Protein AF-A0A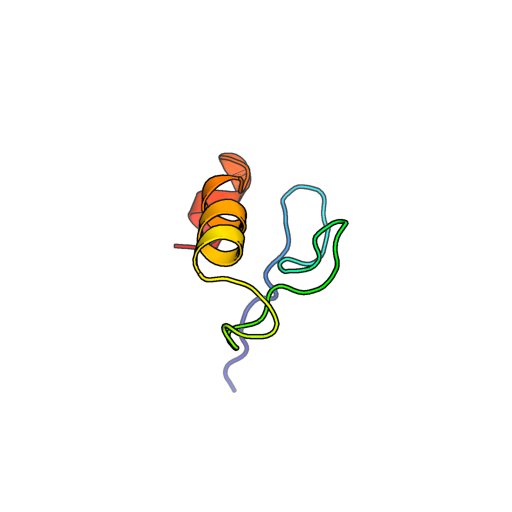3D1VN68-F1 (afdb_monomer_lite)

pLDDT: mean 82.32, std 8.71, range [63.5, 93.25]

Secondary structure (DSSP, 8-state):
---PPPPB-TTSPBTTEETTEE--SSTTTS-HHHHHHHHHTS-HHHHTTT-

Foldseek 3Di:
DDDDDQQAAPVRHRPQQDPVGGDDPPCVVAPPVNNVVSLVPRDPVRNVVVD

Sequence (51 aa):
GMTFKLLTTSDGRKMGKTQSGAVWLDARKTSPYDFFQYWRNIDDADVINCM

Radius of gyration: 12.14 Å; chains: 1; bounding box: 24×22×36 Å

Structure (mmCIF, N/CA/C/O backbone):
data_AF-A0A3D1VN68-F1
#
_entry.id   AF-A0A3D1VN68-F1
#
loop_
_atom_site.group_PDB
_atom_site.id
_atom_site.type_symbol
_atom_site.label_atom_id
_atom_site.label_alt_id
_atom_site.label_comp_id
_atom_site.label_asym_id
_atom_site.label_entity_id
_atom_site.label_seq_id
_atom_site.pdbx_PDB_ins_code
_atom_site.Cartn_x
_atom_site.Cartn_y
_atom_site.Cartn_z
_atom_site.occupancy
_atom_site.B_iso_or_equiv
_atom_site.auth_seq_id
_atom_site.auth_comp_id
_atom_site.auth_asym_id
_atom_site.auth_atom_id
_atom_site.pdbx_PDB_model_num
ATOM 1 N N . GLY A 1 1 ? 5.648 -7.410 28.423 1.00 74.12 1 GLY A N 1
ATOM 2 C CA . GLY A 1 1 ? 5.727 -7.801 27.002 1.00 74.12 1 GLY A CA 1
ATOM 3 C C . GLY A 1 1 ? 5.312 -6.622 26.152 1.00 74.12 1 GLY A C 1
ATOM 4 O O . GLY A 1 1 ? 4.416 -5.901 26.565 1.00 74.12 1 GLY A O 1
ATOM 5 N N . MET A 1 2 ? 5.979 -6.401 25.022 1.00 80.94 2 MET A N 1
ATOM 6 C CA . MET A 1 2 ? 5.683 -5.314 24.085 1.00 80.94 2 MET A CA 1
ATOM 7 C C . MET A 1 2 ? 4.977 -5.899 22.861 1.00 80.94 2 MET A C 1
ATOM 9 O O . MET A 1 2 ? 5.373 -6.956 22.374 1.00 80.94 2 MET A O 1
ATOM 13 N N . THR A 1 3 ? 3.926 -5.234 22.389 1.00 84.81 3 THR A 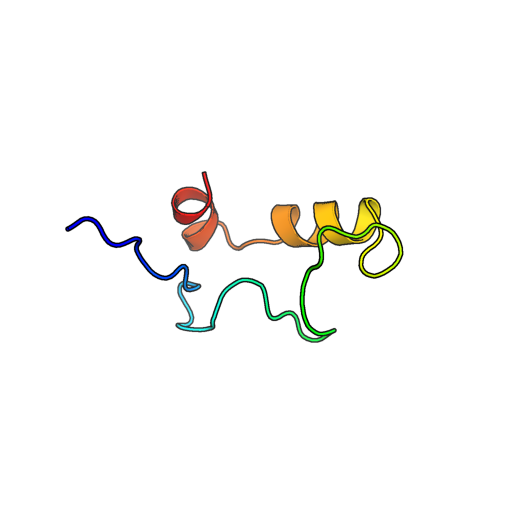N 1
ATOM 14 C CA . THR A 1 3 ? 3.222 -5.600 21.155 1.00 84.81 3 THR A CA 1
ATOM 15 C C . THR A 1 3 ? 3.183 -4.396 20.228 1.00 84.81 3 THR A C 1
ATOM 17 O O . THR A 1 3 ? 3.240 -3.254 20.685 1.00 84.81 3 THR A O 1
ATOM 20 N N . PHE A 1 4 ? 3.119 -4.660 18.927 1.00 84.75 4 PHE A N 1
ATOM 21 C CA . PHE A 1 4 ? 3.043 -3.625 17.904 1.00 84.75 4 PHE A CA 1
ATOM 22 C C . PHE A 1 4 ? 1.602 -3.455 17.437 1.00 84.75 4 PHE A C 1
ATOM 24 O O . PHE A 1 4 ? 0.849 -4.428 17.336 1.00 84.75 4 PHE A O 1
ATOM 31 N N . LYS A 1 5 ? 1.224 -2.211 17.137 1.00 82.19 5 LYS A N 1
ATOM 32 C CA . LYS A 1 5 ? -0.092 -1.891 16.586 1.00 82.19 5 LYS A CA 1
ATOM 33 C C . LYS A 1 5 ? -0.199 -2.467 15.174 1.00 82.19 5 LYS A C 1
ATOM 35 O O . LYS A 1 5 ? 0.712 -2.318 14.363 1.00 82.19 5 LYS A O 1
ATOM 40 N N . LEU A 1 6 ? -1.323 -3.113 14.874 1.00 84.00 6 LEU A N 1
ATOM 41 C CA . LEU A 1 6 ? -1.617 -3.549 13.515 1.00 84.00 6 LEU A CA 1
ATOM 42 C C . LEU A 1 6 ? -1.868 -2.315 12.639 1.00 84.00 6 LEU A C 1
ATOM 44 O O . LEU A 1 6 ? -2.780 -1.537 12.922 1.00 84.00 6 LEU A O 1
ATOM 48 N N . LEU A 1 7 ? -1.084 -2.154 11.571 1.00 81.25 7 LEU A N 1
ATOM 49 C CA . LEU A 1 7 ? -1.346 -1.119 10.573 1.00 81.25 7 LEU A CA 1
ATOM 50 C C . LEU A 1 7 ? -2.626 -1.445 9.794 1.00 81.25 7 LEU A C 1
ATOM 52 O O . LEU A 1 7 ? -2.782 -2.525 9.213 1.00 81.25 7 LEU A O 1
ATOM 56 N N . THR A 1 8 ? -3.532 -0.478 9.779 1.00 80.50 8 THR A N 1
ATOM 57 C CA . THR A 1 8 ? -4.818 -0.508 9.078 1.00 80.50 8 THR A CA 1
ATOM 58 C C . THR A 1 8 ? -4.984 0.818 8.354 1.00 80.50 8 THR A C 1
ATOM 60 O O . THR A 1 8 ? -4.441 1.824 8.807 1.00 80.50 8 THR A O 1
ATOM 63 N N . THR A 1 9 ? -5.669 0.800 7.215 1.00 72.81 9 THR A N 1
ATOM 64 C CA . THR A 1 9 ? -6.099 2.029 6.543 1.00 72.81 9 THR A CA 1
ATOM 65 C C . THR A 1 9 ? -7.308 2.611 7.271 1.00 72.81 9 THR A C 1
ATOM 67 O O . THR A 1 9 ? -8.006 1.894 7.995 1.00 72.81 9 THR A O 1
ATOM 70 N N . SER A 1 10 ? -7.592 3.885 7.047 1.00 73.56 10 SER A N 1
ATOM 71 C CA . SER A 1 10 ? -8.765 4.611 7.543 1.00 73.56 10 SER A CA 1
ATOM 72 C C . SER A 1 10 ? -10.086 3.918 7.174 1.00 73.56 10 SER A C 1
ATOM 74 O O . SER A 1 10 ? -10.984 3.809 8.007 1.00 73.56 10 SER A O 1
ATOM 76 N N . ASP A 1 11 ? -10.143 3.313 5.984 1.00 68.19 11 ASP A N 1
ATOM 77 C CA . ASP A 1 11 ? -11.224 2.434 5.503 1.00 68.19 11 ASP A CA 1
ATOM 78 C C . ASP A 1 11 ? -11.336 1.073 6.236 1.00 68.19 11 ASP A C 1
ATOM 80 O O . ASP A 1 11 ? -12.157 0.223 5.880 1.00 68.19 11 ASP A O 1
ATOM 84 N N . GLY A 1 12 ? -10.472 0.795 7.216 1.00 69.50 12 GLY A N 1
ATOM 85 C CA . GLY A 1 12 ? -10.442 -0.458 7.976 1.00 69.50 12 GLY A CA 1
ATOM 86 C C . GLY A 1 12 ? -9.825 -1.651 7.234 1.00 69.50 12 GLY A C 1
ATOM 87 O O . GLY A 1 12 ? -9.879 -2.783 7.725 1.00 69.50 12 GLY A O 1
ATOM 88 N N . ARG A 1 13 ? -9.217 -1.444 6.057 1.00 71.31 13 ARG A N 1
ATOM 89 C CA . ARG A 1 13 ? -8.536 -2.512 5.311 1.00 71.31 13 ARG A CA 1
ATOM 90 C C . ARG A 1 13 ? -7.130 -2.745 5.866 1.00 71.31 13 ARG A C 1
ATOM 92 O O . ARG A 1 13 ? -6.462 -1.845 6.370 1.00 71.31 13 ARG A O 1
ATOM 99 N N . LYS A 1 14 ? -6.649 -3.987 5.761 1.00 68.75 14 LYS A N 1
ATOM 100 C CA . LYS A 1 14 ? -5.275 -4.331 6.151 1.00 68.75 14 LYS A CA 1
ATOM 101 C C . LYS A 1 14 ? -4.287 -3.700 5.164 1.00 68.75 14 LYS A C 1
ATOM 103 O O . LYS A 1 14 ? -4.337 -4.007 3.974 1.00 68.75 14 LYS A O 1
ATOM 108 N N . MET A 1 15 ? -3.367 -2.890 5.682 1.00 75.94 15 MET A N 1
ATOM 109 C CA . MET A 1 15 ? -2.249 -2.316 4.924 1.00 75.94 15 MET A CA 1
ATOM 110 C C . MET A 1 15 ? -1.410 -3.405 4.238 1.00 75.94 15 MET A C 1
ATOM 112 O O . MET A 1 15 ? -1.220 -4.497 4.781 1.00 75.94 15 MET A O 1
ATOM 116 N N . GLY A 1 16 ? -0.917 -3.116 3.033 1.00 67.38 16 GLY A N 1
ATOM 117 C CA . GLY A 1 16 ? -0.097 -4.031 2.234 1.00 67.38 16 GLY A CA 1
ATOM 118 C C . GLY A 1 16 ? -0.882 -5.021 1.368 1.00 67.38 16 GLY A C 1
ATOM 119 O O . GLY A 1 16 ? -0.262 -5.855 0.712 1.00 67.38 16 GLY A O 1
ATOM 120 N N . LYS A 1 17 ? -2.222 -4.946 1.339 1.00 68.25 17 LYS A N 1
ATOM 121 C CA . LYS A 1 17 ? -3.070 -5.651 0.364 1.00 68.25 17 LYS A CA 1
ATOM 122 C C . LYS A 1 17 ? -3.614 -4.659 -0.661 1.00 68.25 17 LYS A C 1
ATOM 124 O O . LYS A 1 17 ? -4.605 -3.982 -0.411 1.00 68.25 17 LYS A O 1
ATOM 129 N N . THR A 1 18 ? -2.959 -4.587 -1.811 1.00 69.62 18 THR A N 1
ATOM 130 C CA . THR A 1 18 ? -3.455 -3.846 -2.980 1.00 69.62 18 THR A CA 1
ATOM 131 C C . THR A 1 18 ? -4.457 -4.697 -3.763 1.00 69.62 18 THR A C 1
ATOM 133 O O . THR A 1 18 ? -4.551 -5.907 -3.541 1.00 69.62 18 THR A O 1
ATOM 136 N N . GLN A 1 19 ? -5.174 -4.099 -4.723 1.00 64.00 19 GLN A N 1
ATOM 137 C CA . GLN A 1 19 ? -5.994 -4.863 -5.678 1.00 64.00 19 GLN A CA 1
ATOM 138 C C . GLN A 1 19 ? -5.168 -5.906 -6.456 1.00 64.00 19 GLN A C 1
ATOM 140 O O . GLN A 1 19 ? -5.691 -6.95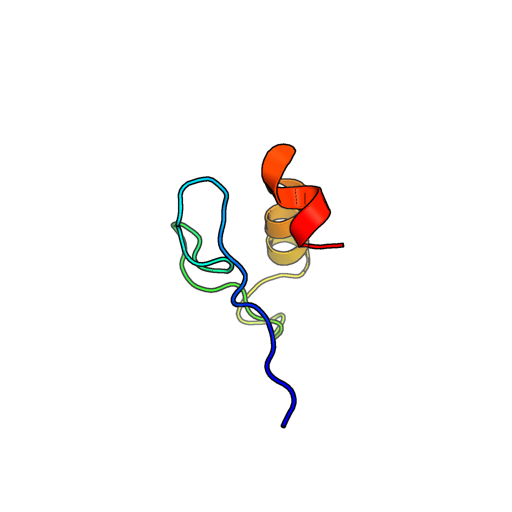9 -6.807 1.00 64.00 19 GLN A O 1
ATOM 145 N N . SER A 1 20 ? -3.869 -5.654 -6.645 1.00 63.50 20 SER A N 1
ATOM 146 C CA . SER A 1 20 ? -2.922 -6.550 -7.321 1.00 63.50 20 SER A CA 1
ATOM 147 C C . SER A 1 20 ? -2.259 -7.577 -6.387 1.00 63.50 20 SER A C 1
ATOM 149 O O . SER A 1 20 ? -1.437 -8.372 -6.836 1.00 63.50 20 SER A O 1
ATOM 151 N N . GLY A 1 21 ? -2.596 -7.589 -5.091 1.00 77.94 21 GLY A N 1
ATOM 152 C CA . GLY A 1 21 ? -2.032 -8.506 -4.098 1.00 77.94 21 GLY A CA 1
ATOM 153 C C . GLY A 1 21 ? -1.090 -7.839 -3.090 1.00 77.94 21 GLY A C 1
ATOM 154 O O . GLY A 1 21 ? -1.237 -6.661 -2.757 1.00 77.94 21 GLY A O 1
ATOM 155 N N . ALA A 1 22 ? -0.164 -8.626 -2.536 1.00 86.62 22 ALA A N 1
ATOM 156 C CA . ALA A 1 22 ? 0.748 -8.182 -1.482 1.00 86.62 22 ALA A CA 1
ATOM 157 C C . ALA A 1 22 ? 1.934 -7.367 -2.025 1.00 86.62 22 ALA A C 1
ATOM 159 O O . ALA A 1 22 ? 2.486 -7.705 -3.070 1.00 86.62 22 ALA A O 1
ATOM 160 N N . VAL A 1 23 ? 2.352 -6.344 -1.276 1.00 88.12 23 VAL A N 1
ATOM 161 C CA . VA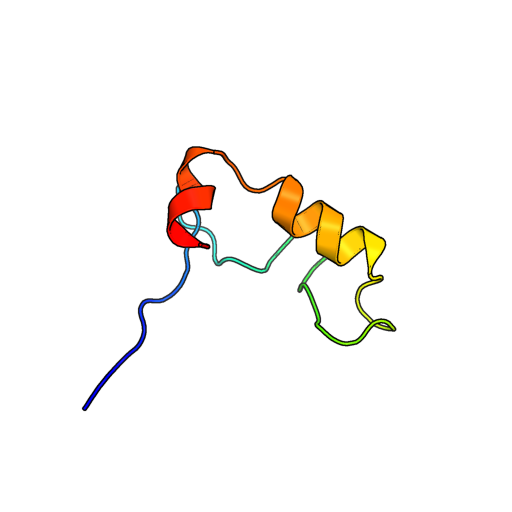L A 1 23 ? 3.584 -5.579 -1.536 1.00 88.12 23 VAL A CA 1
ATOM 162 C C . VAL A 1 23 ? 4.766 -6.317 -0.911 1.00 88.12 23 VAL A C 1
ATOM 164 O O . VAL A 1 23 ? 4.809 -6.513 0.305 1.00 88.12 23 VAL A O 1
ATOM 167 N N . TRP A 1 24 ? 5.719 -6.750 -1.734 1.00 89.00 24 TRP A N 1
ATOM 168 C CA . TRP A 1 24 ? 6.895 -7.502 -1.300 1.00 89.00 24 TRP A CA 1
ATOM 169 C C . TRP A 1 24 ? 8.146 -6.623 -1.290 1.00 89.00 24 TRP A C 1
ATOM 171 O O . TRP A 1 24 ? 8.255 -5.664 -2.044 1.00 89.00 24 TRP A O 1
ATOM 181 N N . LEU A 1 25 ? 9.126 -6.999 -0.465 1.00 89.38 25 LEU A N 1
ATOM 182 C CA . LEU A 1 25 ? 10.461 -6.387 -0.474 1.00 89.38 25 LEU A CA 1
ATOM 183 C C . LEU A 1 25 ? 11.396 -7.012 -1.526 1.00 89.38 25 LEU A C 1
ATOM 185 O O . LEU A 1 25 ? 12.427 -6.436 -1.857 1.00 89.38 25 LEU A O 1
ATOM 189 N N . ASP A 1 26 ? 11.062 -8.201 -2.043 1.00 91.12 26 ASP A N 1
ATOM 190 C CA . ASP A 1 26 ? 11.814 -8.829 -3.134 1.00 91.12 26 ASP A CA 1
ATOM 191 C C . ASP A 1 26 ? 11.497 -8.105 -4.447 1.00 91.12 26 ASP A C 1
ATOM 193 O O . ASP A 1 26 ? 10.360 -8.153 -4.924 1.00 91.12 26 ASP A O 1
ATOM 197 N N . ALA A 1 27 ? 12.519 -7.495 -5.052 1.00 90.62 27 ALA A N 1
ATOM 198 C CA . ALA A 1 27 ? 12.416 -6.749 -6.304 1.00 90.62 27 ALA A CA 1
ATOM 199 C C . ALA A 1 27 ? 11.860 -7.577 -7.481 1.00 90.62 27 ALA A C 1
ATOM 201 O O . ALA A 1 27 ? 11.351 -7.018 -8.449 1.00 90.62 27 ALA A O 1
ATOM 202 N N . ARG A 1 28 ? 11.940 -8.915 -7.409 1.00 91.38 28 ARG A N 1
ATOM 203 C CA . ARG A 1 28 ? 11.372 -9.830 -8.414 1.00 91.38 28 ARG A CA 1
ATOM 204 C C . ARG A 1 28 ? 9.867 -10.039 -8.246 1.00 91.38 28 ARG A C 1
ATOM 206 O O . ARG A 1 28 ? 9.218 -10.516 -9.169 1.00 91.38 28 ARG A O 1
ATOM 213 N N . LYS A 1 29 ? 9.322 -9.740 -7.063 1.00 88.56 29 LYS A N 1
ATOM 214 C CA . LYS A 1 29 ? 7.893 -9.872 -6.732 1.00 88.56 29 LYS A CA 1
ATOM 215 C C . LYS A 1 29 ? 7.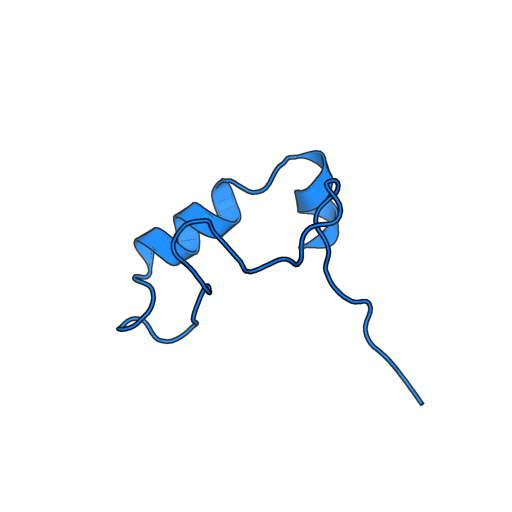164 -8.533 -6.741 1.00 88.56 29 LYS A C 1
ATOM 217 O O . LYS A 1 29 ? 5.975 -8.488 -7.037 1.00 88.56 29 LYS A O 1
ATOM 222 N N . THR A 1 30 ? 7.862 -7.456 -6.410 1.00 90.75 30 THR A N 1
ATOM 223 C CA . THR A 1 30 ? 7.363 -6.088 -6.523 1.00 90.75 30 THR A CA 1
ATOM 224 C C . THR A 1 30 ? 8.512 -5.240 -7.026 1.00 90.75 30 THR A C 1
ATOM 226 O O . THR A 1 30 ? 9.551 -5.168 -6.373 1.00 90.75 30 THR A O 1
ATOM 229 N N . SER A 1 31 ? 8.358 -4.631 -8.201 1.00 92.75 31 SER A N 1
ATOM 230 C CA . SER A 1 31 ? 9.429 -3.805 -8.749 1.00 92.75 31 SER A CA 1
ATOM 231 C C . SER A 1 31 ? 9.686 -2.595 -7.835 1.00 92.75 31 SER A C 1
ATOM 233 O O . SER A 1 31 ? 8.76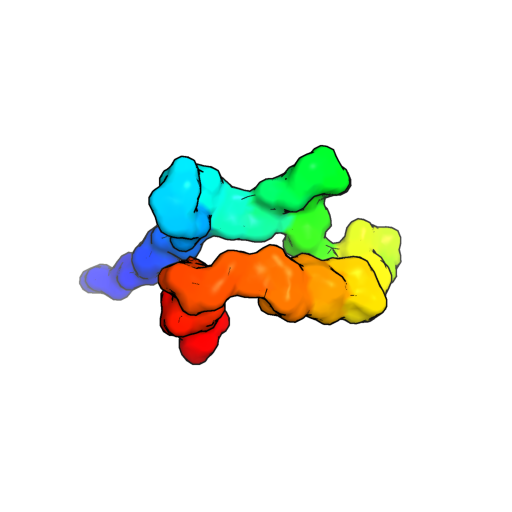4 -2.138 -7.152 1.00 92.75 31 SER A O 1
ATOM 235 N N . PRO A 1 32 ? 10.903 -2.021 -7.823 1.00 93.25 32 PRO A N 1
ATOM 236 C CA . PRO A 1 32 ? 11.173 -0.803 -7.054 1.00 93.25 32 PRO A CA 1
ATOM 237 C C . PRO A 1 32 ? 10.217 0.348 -7.399 1.00 93.25 32 PRO A C 1
ATOM 239 O O . PRO A 1 32 ? 9.851 1.134 -6.527 1.00 93.25 32 PRO A O 1
ATOM 242 N N . TYR A 1 33 ? 9.780 0.416 -8.661 1.00 93.06 33 TYR A N 1
ATOM 243 C CA . TYR A 1 33 ? 8.793 1.389 -9.111 1.00 93.06 33 TYR A CA 1
ATOM 244 C C . TYR A 1 33 ? 7.419 1.139 -8.481 1.00 93.06 33 TYR A C 1
ATOM 246 O O . TYR A 1 33 ? 6.848 2.055 -7.896 1.00 93.06 33 TYR A O 1
ATOM 254 N N . ASP A 1 34 ? 6.913 -0.094 -8.527 1.00 90.06 34 ASP A N 1
ATOM 255 C CA . ASP A 1 34 ? 5.603 -0.430 -7.950 1.00 90.06 34 ASP A CA 1
ATOM 256 C C . ASP A 1 34 ? 5.598 -0.274 -6.429 1.00 90.06 34 ASP A C 1
ATOM 258 O O . ASP A 1 34 ? 4.619 0.193 -5.850 1.00 90.06 34 ASP A O 1
ATOM 262 N N . PHE A 1 35 ? 6.716 -0.611 -5.780 1.00 90.62 35 PHE A N 1
ATOM 263 C CA . PHE A 1 35 ? 6.895 -0.392 -4.352 1.00 90.62 35 PHE A CA 1
ATOM 264 C C . PHE A 1 35 ? 6.787 1.099 -4.018 1.00 90.62 35 PHE A C 1
ATOM 266 O O . PHE A 1 35 ? 6.030 1.478 -3.130 1.00 90.62 35 PHE A O 1
ATOM 273 N N . PHE A 1 36 ? 7.484 1.963 -4.760 1.00 91.62 36 PHE A N 1
ATOM 274 C CA . PHE A 1 36 ? 7.388 3.410 -4.575 1.00 91.62 36 PHE A CA 1
ATOM 275 C C . PHE A 1 36 ? 5.974 3.945 -4.842 1.00 91.62 36 PHE A C 1
ATOM 277 O O . PHE A 1 36 ? 5.461 4.750 -4.064 1.00 91.62 36 PHE A O 1
ATOM 284 N N . GLN A 1 37 ? 5.324 3.480 -5.911 1.00 91.88 37 GLN A N 1
ATOM 285 C CA . GLN A 1 37 ? 3.967 3.899 -6.260 1.00 91.88 37 GLN A CA 1
ATOM 286 C C . GLN A 1 37 ? 2.947 3.484 -5.198 1.00 91.88 37 GLN A C 1
ATOM 288 O O . GLN A 1 37 ? 2.019 4.242 -4.935 1.00 91.88 37 GLN A O 1
ATOM 293 N N . TYR A 1 38 ? 3.130 2.330 -4.550 1.00 90.12 38 TYR A N 1
ATOM 294 C CA . TYR A 1 38 ? 2.294 1.930 -3.422 1.00 90.12 38 TYR A CA 1
ATOM 295 C C . TYR A 1 38 ? 2.346 2.959 -2.287 1.00 90.12 38 TYR A C 1
ATOM 297 O O . TYR A 1 38 ? 1.300 3.439 -1.865 1.00 90.12 38 TYR A O 1
ATOM 305 N N . TRP A 1 39 ? 3.544 3.340 -1.831 1.00 88.19 39 TRP A N 1
ATOM 306 C CA . TRP A 1 39 ? 3.686 4.276 -0.709 1.00 88.19 39 TRP A CA 1
ATOM 307 C C . TRP A 1 39 ? 3.261 5.697 -1.061 1.00 88.19 39 TRP A C 1
ATOM 309 O O . TRP A 1 39 ? 2.699 6.394 -0.222 1.00 88.19 39 TRP A O 1
ATOM 319 N N . ARG A 1 40 ? 3.500 6.134 -2.302 1.00 90.44 40 ARG A N 1
ATOM 320 C CA . ARG A 1 40 ? 3.103 7.479 -2.728 1.00 90.44 40 ARG A CA 1
ATOM 321 C C . ARG A 1 40 ? 1.593 7.646 -2.891 1.00 90.44 40 ARG A C 1
ATOM 323 O O . ARG A 1 40 ? 1.109 8.763 -2.781 1.00 90.44 40 ARG A O 1
ATOM 330 N N . ASN A 1 41 ? 0.871 6.563 -3.154 1.00 88.62 41 ASN A N 1
ATOM 331 C CA . ASN A 1 41 ? -0.580 6.588 -3.334 1.00 88.62 41 ASN A CA 1
ATOM 332 C C . ASN A 1 41 ? -1.346 6.211 -2.051 1.00 88.62 41 ASN A C 1
ATOM 334 O O . ASN A 1 41 ? -2.510 5.828 -2.138 1.00 88.62 41 ASN A O 1
ATOM 338 N N . ILE A 1 42 ? -0.706 6.262 -0.878 1.00 87.50 42 ILE A N 1
ATOM 339 C CA . ILE A 1 42 ? -1.413 6.158 0.406 1.00 87.50 42 ILE A CA 1
ATOM 340 C C . ILE A 1 42 ? -2.213 7.442 0.626 1.00 87.50 42 ILE A C 1
ATOM 342 O O . ILE A 1 42 ? -1.700 8.532 0.383 1.00 87.50 42 ILE A O 1
ATOM 346 N N . ASP A 1 43 ? -3.448 7.305 1.108 1.00 85.56 43 ASP A N 1
ATOM 347 C CA . ASP A 1 43 ? -4.311 8.444 1.408 1.00 85.56 43 ASP A CA 1
ATOM 348 C C . ASP A 1 43 ? -3.701 9.359 2.479 1.00 85.56 43 ASP A C 1
ATOM 350 O O . ASP A 1 43 ? -3.098 8.897 3.453 1.00 85.56 43 ASP A O 1
ATOM 354 N N . ASP A 1 44 ? -3.925 10.667 2.345 1.00 86.38 44 ASP A N 1
ATOM 355 C CA . ASP A 1 44 ? -3.377 11.687 3.251 1.00 86.38 44 ASP A CA 1
ATOM 356 C C . ASP A 1 44 ? -3.709 11.411 4.730 1.00 86.38 44 ASP A C 1
ATOM 358 O O . ASP A 1 44 ? -2.883 11.633 5.617 1.00 86.38 44 ASP A O 1
ATOM 362 N N . ALA A 1 45 ? -4.903 10.871 4.999 1.00 86.38 45 ALA A N 1
ATOM 363 C CA . ALA A 1 45 ? -5.356 10.504 6.342 1.00 86.38 45 ALA A CA 1
ATOM 364 C C . ALA A 1 45 ? -4.555 9.342 6.964 1.00 86.38 45 ALA A C 1
ATOM 366 O O . ALA A 1 45 ? -4.481 9.225 8.189 1.00 86.38 45 ALA A O 1
ATOM 367 N N . ASP A 1 46 ? -3.947 8.497 6.131 1.00 83.88 46 ASP A N 1
ATOM 368 C CA . ASP A 1 46 ? -3.221 7.294 6.538 1.00 83.88 46 ASP A CA 1
ATOM 369 C C . ASP A 1 46 ? -1.700 7.466 6.506 1.00 83.88 46 ASP A C 1
ATOM 371 O O . ASP A 1 46 ? -0.982 6.703 7.160 1.00 83.88 46 ASP A O 1
ATOM 375 N N . VAL A 1 47 ? -1.195 8.494 5.816 1.00 84.62 47 VAL A N 1
ATOM 376 C CA . VAL A 1 47 ? 0.244 8.752 5.665 1.00 84.62 47 VAL A CA 1
ATOM 377 C C . VAL A 1 47 ? 0.949 8.913 7.016 1.00 84.62 47 VAL A C 1
ATOM 379 O O . VAL A 1 47 ? 2.015 8.337 7.224 1.00 84.62 47 VAL A O 1
ATOM 382 N N . ILE A 1 48 ? 0.327 9.614 7.970 1.00 86.44 48 ILE A N 1
ATOM 383 C CA . ILE A 1 48 ? 0.904 9.866 9.304 1.00 86.44 48 ILE A CA 1
ATOM 384 C C . ILE A 1 48 ? 1.041 8.569 10.110 1.00 86.44 48 ILE A C 1
ATOM 386 O O . ILE A 1 48 ? 1.937 8.446 10.935 1.00 86.44 48 ILE A O 1
ATOM 390 N N . ASN A 1 49 ? 0.185 7.575 9.860 1.00 82.25 49 ASN A N 1
ATOM 391 C CA . ASN A 1 49 ? 0.265 6.284 10.544 1.00 82.25 49 ASN A CA 1
ATOM 392 C C . ASN A 1 49 ? 1.400 5.390 10.007 1.00 82.25 49 ASN A C 1
ATOM 394 O O . ASN A 1 49 ? 1.660 4.334 10.587 1.00 82.25 49 ASN A O 1
ATOM 398 N N . CYS A 1 50 ? 2.031 5.780 8.893 1.00 74.38 50 CYS A N 1
ATOM 399 C CA . CYS A 1 50 ? 3.069 5.015 8.199 1.00 74.38 50 CYS A CA 1
ATOM 400 C C . CYS A 1 50 ? 4.479 5.604 8.338 1.00 74.38 50 CYS A C 1
ATOM 402 O O . CYS A 1 50 ? 5.434 4.933 7.940 1.00 74.38 50 CYS A O 1
ATOM 404 N N . MET A 1 51 ? 4.597 6.837 8.842 1.00 71.44 51 MET A N 1
ATOM 405 C CA . MET A 1 51 ? 5.863 7.529 9.122 1.00 71.44 51 MET A CA 1
ATOM 406 C C . MET A 1 51 ? 6.302 7.299 10.568 1.00 71.44 51 MET A C 1
ATOM 408 O O . MET A 1 51 ? 7.530 7.185 10.777 1.00 71.44 51 MET A O 1
#